Protein AF-A0A2S9GGT1-F1 (afdb_monomer)

Structure (mmCIF, N/CA/C/O backbone):
data_AF-A0A2S9GGT1-F1
#
_entry.id   AF-A0A2S9GGT1-F1
#
loop_
_atom_site.group_PDB
_atom_site.id
_atom_site.type_symbol
_atom_site.label_atom_id
_atom_site.label_alt_id
_atom_site.label_comp_id
_atom_site.label_asym_id
_atom_site.label_entity_id
_atom_site.label_seq_id
_atom_site.pdbx_PDB_ins_code
_atom_site.Cartn_x
_atom_site.Cartn_y
_atom_site.Cartn_z
_atom_site.occupancy
_atom_site.B_iso_or_equiv
_atom_site.auth_seq_id
_atom_site.auth_comp_id
_atom_site.auth_asym_id
_atom_site.auth_atom_id
_atom_site.pdbx_PDB_model_num
ATOM 1 N N . ARG A 1 1 ? 20.937 13.662 -10.236 1.00 51.69 1 ARG A N 1
ATOM 2 C CA . ARG A 1 1 ? 20.889 14.417 -11.523 1.00 51.69 1 ARG A CA 1
ATOM 3 C C . ARG A 1 1 ? 19.711 15.380 -11.441 1.00 51.69 1 ARG A C 1
ATOM 5 O O . ARG A 1 1 ? 18.618 14.922 -11.131 1.00 51.69 1 ARG A O 1
ATOM 12 N N . ASP A 1 2 ? 19.926 16.676 -11.644 1.00 58.84 2 ASP A N 1
ATOM 13 C CA . ASP A 1 2 ? 18.884 17.685 -11.424 1.00 58.84 2 ASP A CA 1
ATOM 14 C C . ASP A 1 2 ? 17.726 17.569 -12.430 1.00 58.84 2 ASP A C 1
ATOM 16 O O . ASP A 1 2 ? 17.936 17.290 -13.610 1.00 58.84 2 ASP A O 1
ATOM 20 N N . CYS A 1 3 ? 16.490 17.765 -11.948 1.00 70.81 3 CYS A N 1
ATOM 21 C CA . CYS A 1 3 ? 15.273 17.876 -12.771 1.00 70.81 3 CYS A CA 1
ATOM 22 C C . CYS A 1 3 ? 15.531 18.865 -13.919 1.00 70.81 3 CYS A C 1
ATOM 24 O O . CYS A 1 3 ? 15.958 19.988 -13.660 1.00 70.81 3 CYS A O 1
ATOM 26 N N . HIS A 1 4 ? 15.173 18.510 -15.155 1.00 83.81 4 HIS A N 1
ATOM 27 C CA . HIS A 1 4 ? 15.168 19.429 -16.309 1.00 83.8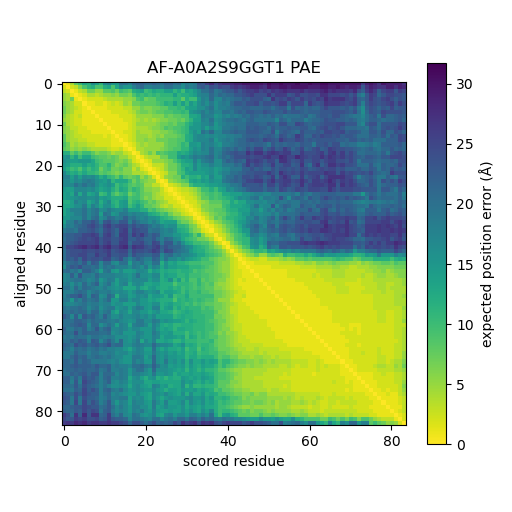1 4 HIS A CA 1
ATOM 28 C C . HIS A 1 4 ? 13.997 20.436 -16.266 1.00 83.81 4 HIS A C 1
ATOM 30 O O . HIS A 1 4 ? 13.761 21.192 -17.202 1.00 83.81 4 HIS A O 1
ATOM 36 N N . CYS A 1 5 ? 13.239 20.410 -15.174 1.00 85.56 5 CYS A N 1
ATOM 37 C CA . CYS A 1 5 ? 11.979 21.100 -14.966 1.00 85.56 5 CYS A CA 1
ATOM 38 C C . CYS A 1 5 ? 12.216 22.554 -14.538 1.00 85.56 5 CYS A C 1
ATOM 40 O O . CYS A 1 5 ? 13.083 22.827 -13.697 1.00 85.56 5 CYS A O 1
ATOM 42 N N . GLY A 1 6 ? 11.397 23.487 -15.033 1.00 89.56 6 GLY A N 1
ATOM 43 C CA . GLY A 1 6 ? 11.508 24.901 -14.678 1.00 89.56 6 GLY A CA 1
ATOM 44 C C . GLY A 1 6 ? 11.292 25.151 -13.179 1.00 89.56 6 GLY A C 1
ATOM 45 O O . GLY A 1 6 ? 10.581 24.416 -12.488 1.00 89.56 6 GLY A O 1
ATOM 46 N N . ALA A 1 7 ? 11.884 26.217 -12.628 1.00 85.69 7 ALA A N 1
ATOM 47 C CA . ALA A 1 7 ? 11.772 26.535 -11.196 1.00 85.69 7 ALA A CA 1
ATOM 48 C C . ALA A 1 7 ? 10.312 26.678 -10.715 1.00 85.69 7 ALA A C 1
ATOM 50 O O . ALA A 1 7 ? 9.964 26.196 -9.634 1.00 85.69 7 ALA A O 1
ATOM 51 N N . ALA A 1 8 ? 9.449 27.276 -11.540 1.00 88.31 8 ALA A N 1
ATOM 52 C CA . ALA A 1 8 ? 8.027 27.431 -11.247 1.00 88.31 8 ALA A CA 1
ATOM 53 C C . ALA A 1 8 ? 7.284 26.083 -11.184 1.00 88.31 8 ALA A C 1
ATOM 55 O O . ALA A 1 8 ? 6.461 25.870 -10.292 1.00 88.31 8 ALA A O 1
ATOM 56 N N . GLU A 1 9 ? 7.602 25.151 -12.083 1.00 86.75 9 GLU A N 1
ATOM 57 C CA . GLU A 1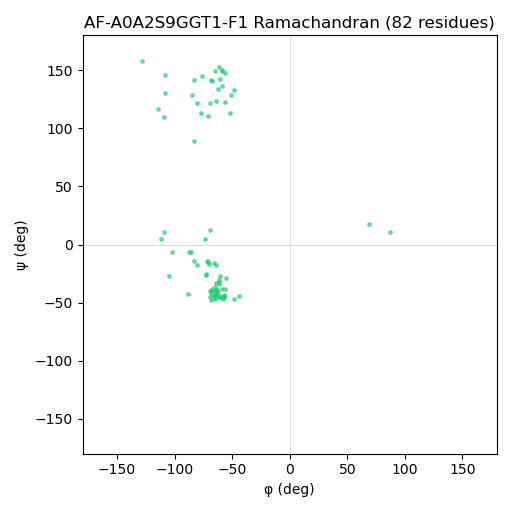 9 ? 6.992 23.816 -12.120 1.00 86.75 9 GLU A CA 1
ATOM 58 C C . GLU A 1 9 ? 7.407 22.981 -10.914 1.00 86.75 9 GLU A C 1
ATOM 60 O O . GLU A 1 9 ? 6.555 22.374 -10.266 1.00 86.75 9 GLU A O 1
ATOM 65 N N . ARG A 1 10 ? 8.691 23.036 -10.537 1.00 84.94 10 ARG A N 1
ATOM 66 C CA . ARG A 1 10 ? 9.195 22.380 -9.321 1.00 84.94 10 ARG A CA 1
ATOM 67 C C . ARG A 1 10 ? 8.454 22.868 -8.076 1.00 84.94 10 ARG A C 1
ATOM 69 O O . ARG A 1 10 ? 8.038 22.058 -7.248 1.00 84.94 10 ARG A O 1
ATOM 76 N N . ARG A 1 11 ? 8.235 24.184 -7.954 1.00 83.06 11 ARG A N 1
ATOM 77 C CA . ARG A 1 11 ? 7.507 24.777 -6.820 1.00 83.06 11 ARG A CA 1
ATOM 78 C C . ARG A 1 11 ? 6.035 24.354 -6.802 1.00 83.06 11 ARG A C 1
ATOM 80 O O . ARG A 1 11 ? 5.543 23.953 -5.750 1.00 83.06 11 ARG A O 1
ATOM 87 N N . ARG A 1 12 ? 5.361 24.386 -7.956 1.00 83.81 12 ARG A N 1
ATOM 88 C CA . ARG A 1 12 ? 3.951 23.981 -8.101 1.00 83.81 12 ARG A CA 1
ATOM 89 C C . ARG A 1 12 ? 3.738 22.491 -7.832 1.00 83.81 12 ARG A C 1
ATOM 91 O O . ARG A 1 12 ? 2.712 22.109 -7.283 1.00 83.81 12 ARG A O 1
ATOM 98 N N . TYR A 1 13 ? 4.683 21.641 -8.221 1.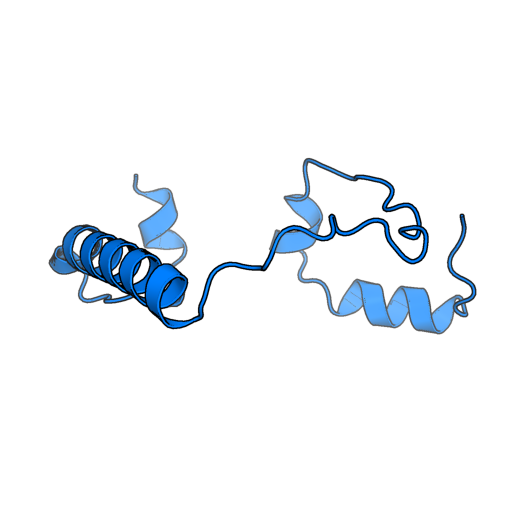00 81.81 13 TYR A N 1
ATOM 99 C CA . TYR A 1 13 ? 4.617 20.212 -7.929 1.00 81.81 13 TYR A CA 1
ATOM 100 C C . TYR A 1 13 ? 4.812 19.947 -6.434 1.00 81.81 13 TYR A C 1
ATOM 102 O O . TYR A 1 13 ? 4.026 19.230 -5.820 1.00 81.81 13 TYR A O 1
ATOM 110 N N . ARG A 1 14 ? 5.800 20.606 -5.816 1.00 78.31 14 ARG A N 1
ATOM 111 C CA . ARG A 1 14 ? 6.084 20.462 -4.384 1.00 78.31 14 ARG A CA 1
ATOM 112 C C . ARG A 1 14 ? 4.912 20.893 -3.501 1.00 78.31 14 ARG A C 1
ATOM 114 O O . ARG A 1 14 ? 4.688 20.263 -2.478 1.00 78.31 14 ARG A O 1
ATOM 121 N N . SER A 1 15 ? 4.138 21.903 -3.903 1.00 80.12 15 SER A N 1
ATOM 122 C CA . SER A 1 15 ? 2.945 22.333 -3.158 1.00 80.12 15 SER A CA 1
ATOM 123 C C . SER A 1 15 ? 1.764 21.358 -3.241 1.00 80.12 15 SER A C 1
ATOM 125 O O . SER A 1 15 ? 0.828 21.495 -2.462 1.00 80.12 15 SER A O 1
ATOM 127 N N . LYS A 1 16 ? 1.775 20.391 -4.174 1.00 79.56 16 LYS A N 1
ATOM 128 C CA . LYS A 1 16 ? 0.763 19.318 -4.240 1.00 79.56 16 LYS A CA 1
ATOM 129 C C . LYS A 1 16 ? 1.045 18.181 -3.255 1.00 79.56 16 LYS A C 1
ATOM 131 O O . LYS A 1 16 ? 0.154 17.383 -2.982 1.00 79.56 16 LYS A O 1
ATOM 136 N N . LEU A 1 17 ? 2.271 18.089 -2.742 1.00 75.81 17 LEU A N 1
ATOM 137 C CA . LEU A 1 17 ? 2.626 17.128 -1.706 1.00 75.81 17 LEU A CA 1
ATOM 138 C C . LEU A 1 17 ? 2.163 17.692 -0.361 1.00 75.81 17 LEU A C 1
ATOM 140 O O . LEU A 1 17 ? 2.547 18.797 0.018 1.00 75.81 17 LEU A O 1
ATOM 144 N N . SER A 1 18 ? 1.311 16.958 0.352 1.00 68.00 18 SER A N 1
ATOM 145 C CA . SER A 1 18 ? 0.801 17.433 1.636 1.00 68.00 18 SER A CA 1
ATOM 146 C C . SER A 1 18 ? 1.920 17.469 2.683 1.00 68.00 18 SER A C 1
ATOM 148 O O . SER A 1 18 ? 2.764 16.575 2.743 1.00 68.00 18 SER A O 1
ATOM 150 N N . GLY A 1 19 ? 1.919 18.501 3.532 1.00 64.31 19 GLY A N 1
ATOM 151 C CA . GLY A 1 19 ? 2.902 18.668 4.613 1.00 64.31 19 GLY A CA 1
ATOM 152 C C . GLY A 1 19 ? 3.102 17.407 5.471 1.00 64.31 19 GLY A C 1
ATOM 153 O O . GLY A 1 19 ? 4.240 16.976 5.614 1.00 64.31 19 GLY A O 1
ATOM 154 N N . PRO A 1 20 ? 2.032 16.722 5.930 1.00 68.06 20 PRO A N 1
ATOM 155 C CA . PRO A 1 20 ? 2.145 15.482 6.707 1.00 68.06 20 PRO A CA 1
ATOM 156 C C . PRO A 1 20 ? 2.776 14.296 5.965 1.00 68.06 20 PRO A C 1
ATOM 158 O O . PRO A 1 20 ? 3.138 13.305 6.603 1.00 68.06 20 PRO A O 1
ATOM 161 N N . LEU A 1 21 ? 2.841 14.342 4.631 1.00 57.28 21 LEU A N 1
ATOM 162 C CA . LEU A 1 21 ? 3.552 13.355 3.820 1.00 57.28 21 LEU A CA 1
ATOM 163 C C . LEU A 1 21 ? 5.014 13.759 3.639 1.00 57.28 21 LEU A C 1
ATOM 165 O O . LEU A 1 21 ? 5.875 12.905 3.780 1.00 57.28 21 LEU A O 1
ATOM 169 N N . VAL A 1 22 ? 5.297 15.041 3.383 1.00 64.06 22 VAL A N 1
ATOM 170 C CA . VAL A 1 22 ? 6.664 15.550 3.170 1.00 64.06 22 VAL A CA 1
ATOM 171 C C . VAL A 1 22 ? 7.509 15.498 4.446 1.00 64.06 22 VAL A C 1
ATOM 173 O O . VAL A 1 22 ? 8.675 15.121 4.369 1.00 64.06 22 VAL A O 1
ATOM 176 N N . ASP A 1 23 ? 6.927 15.821 5.604 1.00 63.66 23 ASP A N 1
ATOM 177 C CA . ASP A 1 23 ? 7.620 15.813 6.905 1.00 63.66 23 ASP A CA 1
ATOM 178 C C . ASP A 1 23 ? 7.958 14.405 7.411 1.00 63.66 23 ASP A C 1
ATOM 180 O O . ASP A 1 23 ? 8.774 14.249 8.312 1.00 63.66 23 ASP A O 1
ATOM 184 N N . ARG A 1 24 ? 7.327 13.368 6.848 1.00 65.94 24 ARG A N 1
ATOM 185 C CA . ARG A 1 24 ? 7.477 11.973 7.294 1.00 65.94 24 ARG A CA 1
ATOM 186 C C . ARG A 1 24 ? 8.246 11.092 6.312 1.00 65.94 24 ARG A C 1
ATOM 188 O O . ARG A 1 24 ? 8.255 9.873 6.464 1.00 65.94 24 ARG A O 1
ATOM 195 N N . VAL A 1 25 ? 8.880 11.685 5.299 1.00 65.31 25 VAL A N 1
ATOM 196 C CA . VAL A 1 25 ? 9.769 10.949 4.392 1.00 65.31 25 VAL A CA 1
ATOM 197 C C . VAL A 1 25 ? 11.151 10.847 5.030 1.00 65.31 25 VAL A C 1
ATOM 199 O O . VAL A 1 25 ? 12.007 11.701 4.811 1.00 65.31 25 VAL A O 1
ATOM 202 N N . ASP A 1 26 ? 11.346 9.790 5.812 1.00 63.06 26 ASP A N 1
ATOM 203 C CA . ASP A 1 26 ? 12.615 9.496 6.489 1.00 63.06 26 ASP A CA 1
ATOM 204 C C . ASP A 1 26 ? 13.696 8.993 5.506 1.00 63.06 26 ASP A C 1
ATOM 206 O O . ASP A 1 26 ? 14.891 9.192 5.700 1.00 63.06 26 ASP A O 1
ATOM 210 N N . LEU A 1 27 ? 13.277 8.406 4.376 1.00 61.88 27 LEU A N 1
ATOM 211 C CA . LEU A 1 27 ? 14.172 7.847 3.363 1.00 61.88 27 LEU A CA 1
ATOM 212 C C . LEU A 1 27 ? 14.082 8.621 2.041 1.00 61.88 27 LEU A C 1
ATOM 214 O O . LEU A 1 27 ? 13.053 8.612 1.362 1.00 61.88 27 LEU A O 1
ATOM 218 N N . ARG A 1 28 ? 15.187 9.251 1.634 1.00 72.88 28 ARG A N 1
ATOM 219 C CA . ARG A 1 28 ? 15.356 9.826 0.292 1.00 72.88 28 ARG A CA 1
ATOM 220 C C . ARG A 1 28 ? 16.359 8.983 -0.478 1.00 72.88 28 ARG A C 1
ATOM 222 O O . ARG A 1 28 ? 17.543 9.011 -0.168 1.00 72.88 28 ARG A O 1
ATOM 229 N N . VAL A 1 29 ? 15.881 8.248 -1.476 1.00 74.94 29 VAL A N 1
ATOM 230 C CA . VAL A 1 29 ? 16.735 7.428 -2.342 1.00 74.94 29 VAL A CA 1
ATOM 231 C C . VAL A 1 29 ? 16.810 8.076 -3.713 1.00 74.94 29 VAL A C 1
ATOM 233 O O . VAL A 1 29 ? 15.784 8.427 -4.302 1.00 74.94 29 VAL A O 1
ATOM 236 N N . GLU A 1 30 ? 18.026 8.239 -4.224 1.00 76.00 30 GLU A N 1
ATOM 237 C CA . GLU A 1 30 ? 18.224 8.616 -5.615 1.00 76.00 30 GLU A CA 1
ATOM 238 C C . GLU A 1 30 ? 17.863 7.431 -6.511 1.00 76.00 30 GLU A C 1
ATOM 240 O O . GLU A 1 30 ? 18.538 6.406 -6.540 1.00 76.00 30 GLU A O 1
ATOM 245 N N . MET A 1 31 ? 16.764 7.571 -7.246 1.00 67.81 31 MET A N 1
ATOM 246 C CA . MET A 1 31 ? 16.388 6.613 -8.277 1.00 67.81 31 MET A CA 1
ATOM 247 C C . MET A 1 31 ? 17.258 6.865 -9.508 1.00 67.81 31 MET A C 1
ATOM 249 O O . MET A 1 31 ? 17.144 7.903 -10.166 1.00 67.81 31 MET A O 1
ATOM 253 N N . HIS A 1 32 ? 18.132 5.918 -9.832 1.00 73.06 32 HIS A N 1
ATOM 254 C CA . HIS A 1 32 ? 18.811 5.909 -11.121 1.00 73.06 32 HIS A CA 1
ATOM 255 C C . HIS A 1 32 ? 17.847 5.413 -12.198 1.00 73.06 32 HIS A C 1
ATOM 257 O O . HIS A 1 32 ? 17.008 4.549 -11.942 1.00 73.06 32 HIS A O 1
ATOM 263 N N . ALA A 1 33 ? 17.962 5.961 -13.409 1.00 71.00 33 ALA A N 1
ATOM 264 C CA . ALA A 1 33 ? 17.247 5.404 -14.548 1.00 71.00 33 ALA A CA 1
ATOM 265 C C . ALA A 1 33 ? 17.644 3.930 -14.680 1.00 71.00 33 ALA A C 1
ATOM 267 O O . ALA A 1 33 ? 18.834 3.617 -14.785 1.00 71.00 33 ALA A O 1
ATOM 268 N N . SER A 1 34 ? 16.659 3.035 -14.646 1.00 64.56 34 SER A N 1
ATOM 269 C CA . SER A 1 34 ? 16.911 1.636 -14.944 1.00 64.56 34 SER A CA 1
ATOM 270 C C . SER A 1 34 ? 17.405 1.538 -16.387 1.00 64.56 34 SER A C 1
ATOM 272 O O . SER A 1 34 ? 16.868 2.172 -17.300 1.00 64.56 34 SER A O 1
ATOM 274 N N . ARG A 1 35 ? 18.479 0.773 -16.606 1.00 67.31 35 ARG A N 1
ATOM 275 C CA . ARG A 1 35 ? 18.889 0.402 -17.965 1.00 67.31 35 ARG A CA 1
ATOM 276 C C . ARG A 1 35 ? 17.728 -0.378 -18.596 1.00 67.31 35 ARG A C 1
ATOM 278 O O . ARG A 1 35 ? 17.078 -1.158 -17.898 1.00 67.31 35 ARG A O 1
ATOM 285 N N . GLN A 1 36 ? 17.458 -0.184 -19.889 1.00 58.44 36 GLN A N 1
ATOM 286 C CA . GLN A 1 36 ? 16.570 -1.107 -20.611 1.00 58.44 36 GLN A CA 1
ATOM 287 C C . GLN A 1 36 ? 17.069 -2.544 -20.367 1.00 58.44 36 GLN A C 1
ATOM 289 O O . GLN A 1 36 ? 18.269 -2.786 -20.487 1.00 58.44 36 GLN A O 1
ATOM 294 N N . GLY A 1 37 ? 16.180 -3.449 -19.942 1.00 60.34 37 GLY A N 1
ATOM 295 C CA . GLY A 1 37 ? 16.537 -4.818 -19.533 1.00 60.34 37 GLY A CA 1
ATOM 296 C C . GLY A 1 37 ? 16.939 -4.998 -18.058 1.00 60.34 37 GLY A C 1
ATOM 297 O O . GLY A 1 37 ? 17.443 -6.045 -17.687 1.00 60.34 37 GLY A O 1
ATOM 298 N N . SER A 1 38 ? 16.746 -3.991 -17.196 1.00 59.19 38 SER A N 1
ATOM 299 C CA . SER A 1 38 ? 16.976 -4.104 -15.739 1.00 59.19 38 SER A CA 1
ATOM 300 C C . SER A 1 38 ? 15.941 -4.968 -15.007 1.00 59.19 38 SER A C 1
ATOM 302 O O . SER A 1 38 ? 16.141 -5.287 -13.835 1.00 59.19 38 SER A O 1
ATOM 304 N N . PHE A 1 39 ? 14.815 -5.263 -15.649 1.00 64.56 39 PHE A N 1
ATOM 305 C CA . PHE A 1 39 ? 13.876 -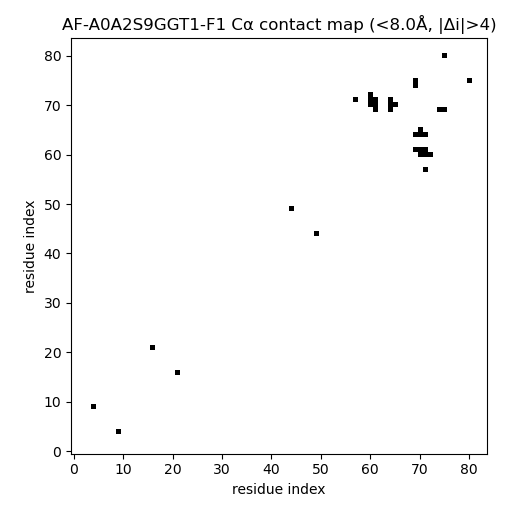6.267 -15.171 1.00 64.56 39 PHE A CA 1
ATOM 306 C C . PHE A 1 39 ? 14.384 -7.609 -15.690 1.00 64.56 39 PHE A C 1
ATOM 308 O O . PHE A 1 39 ? 14.716 -7.700 -16.870 1.00 64.56 39 PHE A O 1
ATOM 315 N N . THR A 1 40 ? 14.531 -8.595 -14.807 1.00 62.72 40 THR A N 1
ATOM 316 C CA . THR A 1 40 ? 14.943 -9.941 -15.205 1.00 62.72 40 THR A CA 1
ATOM 317 C C . THR A 1 40 ? 13.949 -10.514 -16.218 1.00 62.72 40 THR A C 1
ATOM 319 O O . THR A 1 40 ? 12.762 -10.195 -16.166 1.00 62.72 40 THR A O 1
ATOM 322 N N . ASP A 1 41 ? 14.428 -11.377 -17.117 1.00 59.00 41 ASP A N 1
ATOM 323 C CA . ASP A 1 41 ? 13.598 -12.167 -18.047 1.00 59.00 41 ASP A CA 1
ATOM 324 C C . ASP A 1 41 ? 12.772 -13.255 -17.329 1.00 59.00 41 ASP A C 1
ATOM 326 O O . ASP A 1 41 ? 12.222 -14.151 -17.970 1.00 59.00 41 ASP A O 1
ATOM 330 N N . ASP A 1 42 ? 12.679 -13.208 -15.996 1.00 67.75 42 ASP A N 1
ATOM 331 C CA . ASP A 1 42 ? 11.814 -14.117 -15.261 1.00 67.75 42 ASP A CA 1
ATOM 332 C C . ASP A 1 42 ? 10.370 -13.818 -15.662 1.00 67.75 42 ASP A C 1
ATOM 334 O O . ASP A 1 42 ? 9.894 -12.684 -15.535 1.00 67.75 42 ASP A O 1
ATOM 338 N N . GLU A 1 43 ? 9.668 -14.840 -16.156 1.00 77.69 43 GLU A N 1
ATOM 339 C CA . GLU A 1 43 ? 8.238 -14.743 -16.418 1.00 77.69 43 GLU A CA 1
ATOM 340 C C . GLU A 1 43 ? 7.546 -14.219 -15.159 1.00 77.69 43 GLU A C 1
ATOM 342 O O . GLU A 1 43 ? 7.534 -14.858 -14.103 1.00 77.69 43 GLU A O 1
ATOM 347 N N . GLY A 1 44 ? 6.999 -13.006 -15.269 1.00 81.06 44 GLY A N 1
ATOM 348 C CA . GLY A 1 44 ? 6.283 -12.376 -14.176 1.00 81.06 44 GLY A CA 1
ATOM 349 C C . GLY A 1 44 ? 5.148 -13.272 -13.693 1.00 81.06 44 GLY A C 1
ATOM 350 O O . GLY A 1 44 ? 4.521 -14.003 -14.462 1.00 81.06 44 GLY A O 1
ATOM 351 N N . GLU A 1 45 ? 4.855 -13.204 -12.399 1.00 89.94 45 GLU A N 1
ATOM 352 C CA . GLU A 1 45 ? 3.786 -14.011 -11.829 1.00 89.94 45 GLU A CA 1
ATOM 353 C C . GLU A 1 45 ? 2.450 -13.709 -12.508 1.00 89.94 45 GLU A C 1
ATOM 355 O O . GLU A 1 45 ? 2.072 -12.551 -12.713 1.00 89.94 45 GLU A O 1
ATOM 360 N N . SER A 1 46 ? 1.694 -14.764 -12.817 1.00 93.62 46 SER A N 1
ATOM 361 C CA . SER A 1 46 ? 0.373 -14.585 -13.406 1.00 93.62 46 SER A CA 1
ATOM 362 C C . SER A 1 46 ? -0.525 -13.748 -12.491 1.00 93.62 46 SER A C 1
ATOM 364 O O . SER A 1 46 ? -0.469 -13.823 -11.257 1.00 93.62 46 SER A O 1
ATOM 366 N N . THR A 1 47 ? -1.449 -12.998 -13.094 1.00 95.56 47 THR A N 1
ATOM 367 C CA . THR A 1 47 ? -2.456 -12.242 -12.337 1.00 95.56 47 THR A CA 1
ATOM 368 C C . THR A 1 47 ? -3.260 -13.138 -11.390 1.00 95.56 47 THR A C 1
ATOM 370 O O . THR A 1 47 ? -3.706 -12.664 -10.349 1.00 95.56 47 THR A O 1
ATOM 373 N N . ALA A 1 48 ? -3.431 -14.425 -11.712 1.00 96.88 48 ALA A N 1
ATOM 374 C CA . ALA A 1 48 ? -4.091 -15.386 -10.834 1.00 96.88 48 ALA A CA 1
ATOM 375 C C . ALA A 1 48 ? -3.297 -15.620 -9.538 1.00 96.88 48 ALA A C 1
ATOM 377 O O . ALA A 1 48 ? -3.865 -15.514 -8.456 1.00 96.88 48 ALA A O 1
ATOM 378 N N . VAL A 1 49 ? -1.982 -15.838 -9.630 1.00 96.62 49 VAL A N 1
ATOM 379 C CA . VAL A 1 49 ? -1.110 -16.024 -8.455 1.00 96.62 49 VAL A CA 1
ATOM 380 C C . VAL A 1 49 ? -1.093 -14.768 -7.582 1.00 96.62 49 VAL A C 1
ATOM 382 O O . VAL A 1 49 ? -1.259 -14.835 -6.363 1.00 96.62 49 VAL A O 1
ATOM 385 N N . VAL A 1 50 ? -0.965 -13.592 -8.201 1.00 97.06 50 VAL A N 1
ATOM 386 C CA . VAL A 1 50 ? -0.990 -12.315 -7.474 1.00 97.06 50 VAL A CA 1
ATOM 387 C C . VAL A 1 50 ? -2.346 -12.090 -6.794 1.00 97.06 50 VAL A C 1
ATOM 389 O O . VAL A 1 50 ? -2.389 -11.633 -5.650 1.00 97.06 50 VAL A O 1
ATOM 392 N N . ARG A 1 51 ? -3.451 -12.436 -7.468 1.00 97.88 51 ARG A N 1
ATOM 393 C CA . ARG A 1 51 ? -4.818 -12.303 -6.946 1.00 97.88 51 ARG A CA 1
ATOM 394 C C . ARG A 1 51 ? -5.002 -13.062 -5.634 1.00 97.88 51 ARG A C 1
ATOM 396 O O . ARG A 1 51 ? -5.578 -12.488 -4.713 1.00 97.88 51 ARG A O 1
ATOM 403 N N . GLU A 1 52 ? -4.496 -14.287 -5.522 1.00 98.25 52 GLU A N 1
ATOM 404 C CA . GLU A 1 52 ? -4.611 -15.077 -4.287 1.00 98.25 52 GLU A CA 1
ATOM 405 C C . GLU A 1 52 ? -3.962 -14.367 -3.091 1.00 98.25 52 GLU A C 1
ATOM 407 O O . GLU A 1 52 ? -4.574 -14.206 -2.032 1.00 98.25 52 GLU A O 1
ATOM 412 N N . ARG A 1 53 ? -2.754 -13.820 -3.276 1.00 98.00 53 ARG A N 1
ATOM 413 C CA . ARG A 1 53 ? -2.076 -13.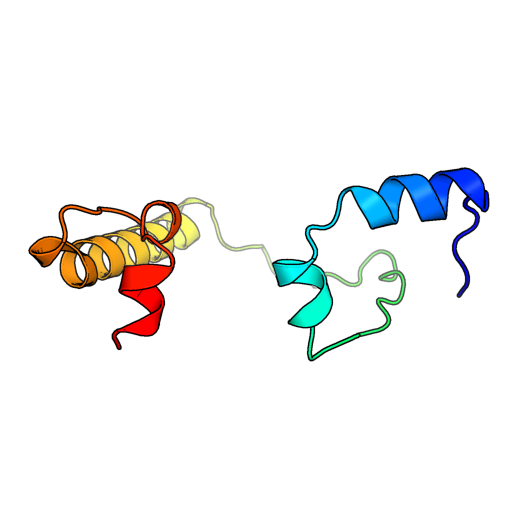047 -2.221 1.00 98.00 53 ARG A CA 1
ATOM 414 C C . ARG A 1 53 ? -2.826 -11.770 -1.860 1.00 98.00 53 ARG A C 1
ATOM 416 O O . ARG A 1 53 ? -2.909 -11.415 -0.684 1.00 98.00 53 ARG A O 1
ATOM 423 N N . VAL A 1 54 ? -3.390 -11.084 -2.854 1.00 97.62 54 VAL A N 1
ATOM 424 C CA . VAL A 1 54 ? -4.217 -9.892 -2.623 1.00 97.62 54 VAL A CA 1
ATOM 425 C C . VAL A 1 54 ? -5.454 -10.243 -1.794 1.00 97.62 54 VAL A C 1
ATOM 427 O O . VAL A 1 54 ? -5.787 -9.497 -0.872 1.00 97.62 54 VAL A O 1
ATOM 430 N N . TRP A 1 55 ? -6.116 -11.370 -2.064 1.00 97.94 55 TRP A N 1
ATOM 431 C CA . TRP A 1 55 ? -7.265 -11.818 -1.274 1.00 97.94 55 TRP A CA 1
ATOM 432 C C . TRP A 1 55 ? -6.895 -12.170 0.161 1.00 97.94 55 TRP A C 1
ATOM 434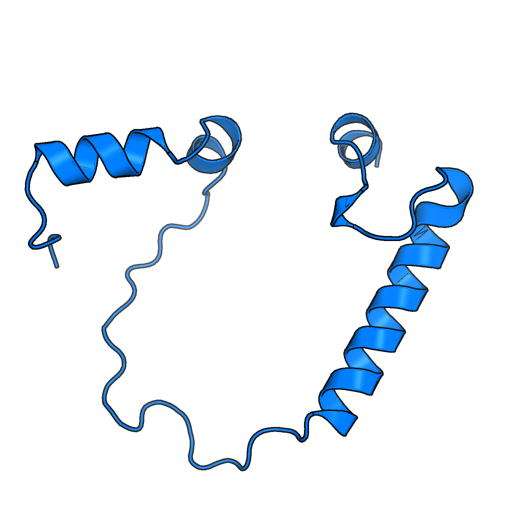 O O . TRP A 1 55 ? -7.575 -11.712 1.080 1.00 97.94 55 TRP A O 1
ATOM 444 N N . ALA A 1 56 ? -5.789 -12.886 0.371 1.00 98.19 56 ALA A N 1
ATOM 445 C CA . ALA A 1 56 ? -5.287 -13.171 1.713 1.00 98.19 56 ALA A CA 1
ATOM 446 C C . ALA A 1 56 ? -5.019 -11.875 2.504 1.00 98.19 56 ALA A C 1
ATOM 448 O O . ALA A 1 56 ? -5.461 -11.727 3.646 1.00 98.19 56 ALA A O 1
ATOM 449 N N . ALA A 1 57 ? -4.372 -10.887 1.875 1.00 97.50 57 ALA A N 1
ATOM 450 C CA . ALA A 1 57 ? -4.125 -9.583 2.487 1.00 97.50 57 ALA A CA 1
ATOM 451 C C . ALA A 1 57 ? -5.425 -8.819 2.801 1.00 97.50 57 ALA A C 1
ATOM 453 O O . ALA A 1 57 ? -5.532 -8.192 3.858 1.00 97.50 57 ALA A O 1
ATOM 454 N N . ARG A 1 58 ? -6.430 -8.887 1.917 1.00 96.94 58 ARG A N 1
ATOM 455 C CA . ARG A 1 58 ? -7.753 -8.283 2.148 1.00 96.94 58 ARG A CA 1
ATOM 456 C C . ARG A 1 58 ? -8.489 -8.942 3.312 1.00 96.94 58 ARG A C 1
ATOM 458 O O . ARG A 1 58 ? -9.014 -8.219 4.152 1.00 96.94 58 ARG A O 1
ATOM 465 N N . GLY A 1 59 ? -8.470 -10.271 3.408 1.00 97.88 59 GLY A N 1
ATOM 466 C CA . GLY A 1 59 ? -9.054 -10.997 4.540 1.00 97.88 59 GLY A CA 1
ATOM 467 C C . GLY A 1 59 ? -8.395 -10.615 5.868 1.00 97.88 59 GLY A C 1
ATOM 468 O O . GLY A 1 59 ? -9.077 -10.285 6.836 1.00 97.88 59 GLY A O 1
ATOM 469 N N . ALA A 1 60 ? -7.061 -10.539 5.893 1.00 97.44 60 ALA A N 1
ATOM 470 C CA . ALA A 1 60 ? -6.321 -10.096 7.074 1.00 97.44 60 ALA A CA 1
ATOM 471 C C . ALA A 1 60 ? -6.614 -8.633 7.461 1.00 97.44 60 ALA A C 1
ATOM 473 O O . ALA A 1 60 ? -6.583 -8.285 8.643 1.00 97.44 60 ALA A O 1
ATOM 474 N N . ALA A 1 61 ? -6.870 -7.754 6.486 1.00 96.81 61 ALA A N 1
ATOM 475 C CA . ALA A 1 61 ? -7.296 -6.383 6.757 1.00 96.81 61 ALA A CA 1
ATOM 476 C C . ALA A 1 61 ? -8.707 -6.349 7.363 1.00 96.81 61 ALA A C 1
ATOM 478 O O . ALA A 1 61 ? -8.894 -5.720 8.401 1.00 96.81 61 ALA A O 1
ATOM 479 N N . GLN A 1 62 ? -9.664 -7.071 6.776 1.00 96.88 62 GLN A N 1
ATOM 480 C CA . GLN A 1 62 ? -11.034 -7.140 7.288 1.00 96.88 62 GLN A CA 1
ATOM 481 C C . GLN A 1 62 ? -11.081 -7.663 8.725 1.00 96.88 62 GLN A C 1
ATOM 483 O O . GLN A 1 62 ? -11.714 -7.039 9.571 1.00 96.88 62 GLN A O 1
ATOM 488 N N . GLU A 1 63 ? -10.366 -8.748 9.039 1.00 96.94 63 GLU A N 1
ATOM 489 C CA . GLU A 1 63 ? -10.362 -9.300 10.400 1.00 96.94 63 GLU A CA 1
ATOM 490 C C . GLU A 1 63 ? -9.761 -8.316 11.413 1.00 96.94 63 GLU A C 1
ATOM 492 O O . GLU A 1 63 ? -10.327 -8.080 12.480 1.00 96.94 63 GLU A O 1
ATOM 497 N N . ARG A 1 64 ? -8.644 -7.669 11.056 1.00 95.25 64 ARG A N 1
ATOM 498 C CA . ARG A 1 64 ? -7.972 -6.670 11.9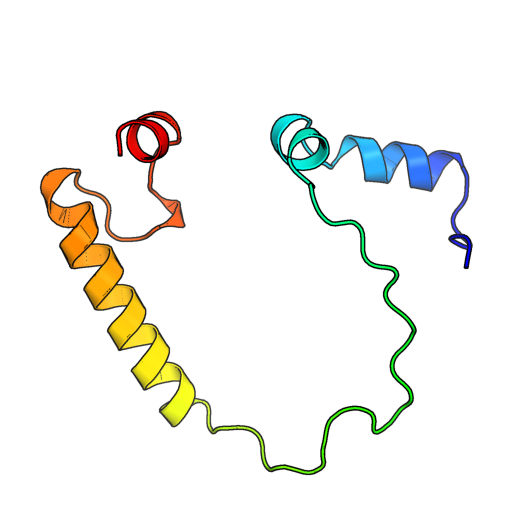04 1.00 95.25 64 ARG A CA 1
ATOM 499 C C . ARG A 1 64 ? -8.880 -5.495 12.251 1.00 95.25 64 ARG A C 1
ATOM 501 O O . ARG A 1 64 ? -8.788 -4.956 13.355 1.00 95.25 64 ARG A O 1
ATOM 508 N N . TRP A 1 65 ? -9.696 -5.075 11.291 1.00 95.12 65 TRP A N 1
ATOM 509 C CA . TRP A 1 65 ? -10.478 -3.851 11.371 1.00 95.12 65 TRP A CA 1
ATOM 510 C C . TRP A 1 65 ? -11.957 -4.066 11.698 1.00 95.12 65 TRP A C 1
ATOM 512 O O . TRP A 1 65 ? -12.651 -3.095 12.003 1.00 95.12 65 TRP A O 1
ATOM 522 N N . ARG A 1 66 ? -12.417 -5.324 11.751 1.00 95.44 66 ARG A N 1
ATOM 523 C CA . ARG A 1 66 ? -13.792 -5.715 12.094 1.00 95.44 66 ARG A CA 1
ATOM 524 C C . ARG A 1 66 ? -14.374 -4.966 13.304 1.00 95.44 66 ARG A C 1
ATOM 526 O O . ARG A 1 66 ? -15.503 -4.494 13.189 1.00 95.44 66 ARG A O 1
ATOM 533 N N . PRO A 1 67 ? -13.651 -4.772 14.430 1.00 95.12 67 PRO A N 1
ATOM 534 C CA . PRO A 1 67 ? -14.195 -4.060 15.594 1.00 95.12 67 PRO A CA 1
ATOM 535 C C . PRO A 1 67 ? -14.489 -2.572 15.358 1.00 95.12 67 PRO A C 1
ATOM 537 O O . PRO A 1 67 ? -15.172 -1.947 16.163 1.00 95.12 67 PRO A O 1
ATOM 540 N N . TYR A 1 68 ? -13.946 -1.995 14.287 1.00 93.56 68 TYR A N 1
ATOM 541 C CA . TYR A 1 68 ? -14.017 -0.569 13.982 1.00 93.56 68 TYR A CA 1
ATOM 542 C C . TYR A 1 68 ? -14.876 -0.262 12.751 1.00 93.56 68 TYR A C 1
ATOM 544 O O . TYR A 1 68 ? -14.944 0.892 12.334 1.00 93.56 68 TYR A O 1
ATOM 552 N N . GLY A 1 69 ? -15.525 -1.277 12.168 1.00 94.12 69 GLY A N 1
ATOM 553 C CA . GLY A 1 69 ? -16.428 -1.108 11.028 1.00 94.12 69 GLY A CA 1
ATOM 554 C C . GLY A 1 69 ? -15.742 -0.703 9.721 1.00 94.12 69 GLY A C 1
ATOM 555 O O . GLY A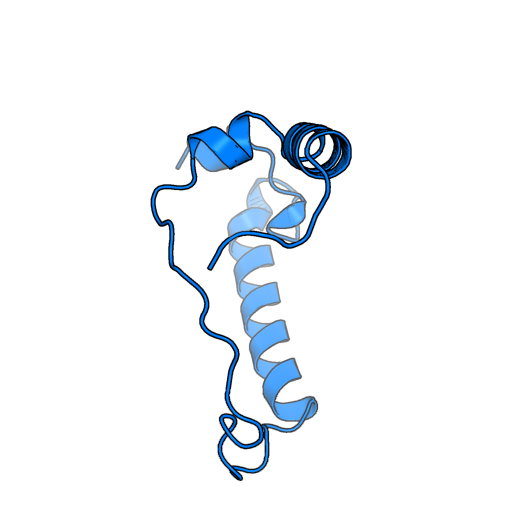 1 69 ? -16.422 -0.219 8.821 1.00 94.12 69 GLY A O 1
ATOM 556 N N . THR A 1 70 ? -14.423 -0.885 9.600 1.00 93.19 70 THR A N 1
ATOM 557 C CA . THR A 1 70 ? -13.678 -0.637 8.356 1.00 93.19 70 THR A CA 1
ATOM 558 C C . THR A 1 70 ? -13.234 -1.951 7.719 1.00 93.19 70 THR A C 1
ATOM 560 O O . THR A 1 70 ? -12.937 -2.927 8.408 1.00 93.19 70 THR A O 1
ATOM 563 N N . ALA A 1 71 ? -13.212 -1.996 6.387 1.00 92.00 71 ALA A N 1
ATOM 564 C CA . ALA A 1 71 ? -12.919 -3.208 5.623 1.00 92.00 71 ALA A CA 1
ATOM 565 C C . ALA A 1 71 ? -11.514 -3.190 5.010 1.00 92.00 71 ALA A C 1
ATOM 567 O O . ALA A 1 71 ? -10.920 -4.246 4.778 1.00 92.00 71 ALA A O 1
ATOM 568 N N . THR A 1 72 ? -10.971 -2.002 4.738 1.00 94.25 72 THR A N 1
ATOM 569 C CA . THR A 1 72 ? -9.658 -1.840 4.108 1.00 94.25 72 THR A CA 1
ATOM 570 C C . THR A 1 72 ? -8.757 -0.892 4.889 1.00 94.25 72 THR A C 1
ATOM 572 O O . THR A 1 72 ? -9.218 -0.024 5.623 1.00 94.25 72 THR A O 1
ATOM 575 N N . ASN A 1 73 ? -7.442 -1.016 4.686 1.00 91.81 73 ASN A N 1
ATOM 576 C CA . ASN A 1 73 ? -6.460 -0.107 5.289 1.00 91.81 73 ASN A CA 1
ATOM 577 C C . ASN A 1 73 ? -6.661 1.360 4.859 1.00 91.81 73 ASN A C 1
ATOM 579 O O . ASN A 1 73 ? -6.285 2.259 5.603 1.00 91.81 73 ASN A O 1
ATOM 583 N N . ALA A 1 74 ? -7.237 1.602 3.676 1.00 91.00 74 ALA A N 1
ATOM 584 C CA . ALA A 1 74 ? -7.456 2.949 3.148 1.00 91.00 74 ALA A CA 1
ATOM 585 C C . ALA A 1 74 ? -8.588 3.700 3.870 1.00 91.00 74 ALA A C 1
ATOM 587 O O . ALA A 1 74 ? -8.579 4.926 3.913 1.00 91.00 74 ALA A O 1
ATOM 588 N N . GLU A 1 75 ? -9.544 2.974 4.450 1.00 92.19 75 GLU A N 1
ATOM 589 C CA . GLU A 1 75 ? -10.676 3.540 5.196 1.00 92.19 75 GLU A CA 1
ATOM 590 C C . GLU A 1 75 ? -10.319 3.884 6.649 1.00 92.19 75 GLU A C 1
ATOM 592 O O . GLU A 1 75 ? -11.073 4.575 7.334 1.00 92.19 75 GLU A O 1
ATOM 597 N N . VAL A 1 76 ? -9.185 3.389 7.153 1.00 92.19 76 VAL A N 1
ATOM 598 C CA . VAL A 1 76 ? -8.810 3.537 8.561 1.00 92.19 76 VAL A CA 1
ATOM 599 C C . VAL A 1 76 ? -8.468 4.994 8.853 1.00 92.19 76 VAL A C 1
ATOM 601 O O . VAL A 1 76 ? -7.547 5.574 8.275 1.00 92.19 76 VAL A O 1
ATOM 604 N N . SER A 1 77 ? -9.186 5.587 9.806 1.00 90.69 77 SER A N 1
ATOM 605 C CA . SER A 1 77 ? -8.932 6.962 10.218 1.00 90.69 77 SER A CA 1
ATOM 606 C C . SER A 1 77 ? -7.554 7.111 10.874 1.00 90.69 77 SER A C 1
ATOM 608 O O . SER A 1 77 ? -7.048 6.224 11.567 1.00 90.69 77 SER A O 1
ATOM 610 N N . GLY A 1 78 ? -6.945 8.288 10.715 1.00 89.56 78 GLY A N 1
ATOM 611 C CA . GLY A 1 78 ? -5.638 8.563 11.314 1.00 89.56 78 GLY A CA 1
ATOM 612 C C . GLY A 1 78 ? -5.633 8.482 12.847 1.00 89.56 78 GLY A C 1
ATOM 613 O O . GLY A 1 78 ? -4.614 8.129 13.432 1.00 89.56 78 GLY A O 1
ATOM 614 N N . SER A 1 79 ? -6.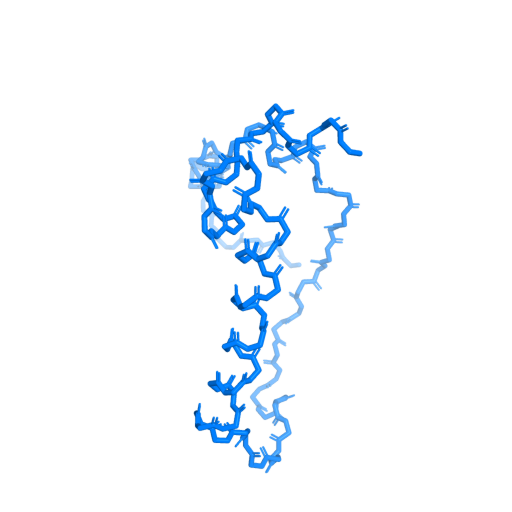753 8.794 13.508 1.00 90.81 79 SER A N 1
ATOM 615 C CA . SER A 1 79 ? -6.885 8.658 14.965 1.00 90.81 79 SER A CA 1
ATOM 616 C C . SER A 1 79 ? -6.867 7.197 15.410 1.00 90.81 79 SER A C 1
ATOM 618 O O . SER A 1 79 ? -6.250 6.881 16.424 1.00 90.81 79 SER A O 1
ATOM 620 N N . LEU A 1 80 ? -7.493 6.306 14.639 1.00 88.69 80 LEU A N 1
ATOM 621 C CA . LEU A 1 80 ? -7.502 4.874 14.910 1.00 88.69 80 LEU A CA 1
ATOM 622 C C . LEU A 1 80 ? -6.118 4.243 14.694 1.00 88.69 80 LEU A C 1
ATOM 624 O O . LEU A 1 80 ? -5.684 3.448 15.523 1.00 88.69 80 LEU A O 1
ATOM 628 N N . LEU A 1 81 ? -5.389 4.652 13.650 1.00 87.75 81 LEU A N 1
ATOM 629 C CA . LEU A 1 81 ? -4.024 4.171 13.385 1.00 87.75 81 LEU A CA 1
ATOM 630 C C . LEU A 1 81 ? -3.026 4.498 14.506 1.00 87.75 81 LEU A C 1
ATOM 632 O O . LEU A 1 81 ? -2.101 3.729 14.723 1.00 87.75 81 LEU A O 1
ATOM 636 N N . ARG A 1 82 ? -3.201 5.624 15.210 1.00 86.50 82 ARG A N 1
ATOM 637 C CA . ARG A 1 82 ? -2.300 6.069 16.293 1.00 86.50 82 ARG A CA 1
ATOM 638 C C . ARG A 1 82 ? -2.615 5.474 17.667 1.00 86.50 82 ARG A C 1
ATOM 640 O O . ARG A 1 82 ? -1.894 5.746 18.618 1.00 86.50 82 ARG A O 1
ATOM 647 N N . ARG A 1 83 ? -3.722 4.738 17.799 1.00 77.75 83 ARG A N 1
ATOM 648 C CA . ARG A 1 83 ? -4.161 4.132 19.068 1.00 77.75 83 ARG A CA 1
ATOM 649 C C . ARG A 1 83 ? -3.563 2.745 19.327 1.00 77.75 83 ARG A C 1
ATOM 651 O O . ARG A 1 83 ? -3.822 2.200 20.397 1.00 77.75 83 ARG A O 1
ATOM 658 N N . LYS A 1 84 ? -2.842 2.175 18.360 1.00 52.72 84 LYS A N 1
ATOM 659 C CA . LYS A 1 84 ? -2.096 0.921 18.500 1.00 52.72 84 LYS A CA 1
ATOM 660 C C . LYS A 1 84 ? -0.606 1.186 18.591 1.00 52.72 84 LYS A C 1
ATOM 662 O O . LYS A 1 84 ? -0.150 2.117 17.895 1.00 52.72 84 LYS A O 1
#

pLDDT: mean 81.74, std 13.91, range [51.69, 98.25]

Solvent-accessible surface area (backbone atoms only — not comparable to full-atom values): 5590 Å² total; per-residue (Å²): 132,83,76,95,63,52,73,68,56,54,53,59,54,55,70,72,53,52,65,83,57,64,80,64,61,86,74,86,77,88,80,71,84,73,56,91,78,69,65,72,92,65,82,72,80,51,71,67,63,52,46,54,57,52,50,54,53,46,52,56,35,26,65,74,28,50,94,73,80,34,59,47,79,86,68,56,51,73,73,64,64,69,74,109

Radius of gyration: 19.51 Å; Cα contacts (8 Å, |Δi|>4): 17; chains: 1; bounding box: 37×44×40 Å

Foldseek 3Di:
DDDPDDPVVVVVVVVVQDPVRVVPCPDDDDDDPQDVCNDDPPDDDDPVVVVVVVVVVQVVQQVVCVVPPDRHPVPDDPVNVVVD

Secondary structure (DSSP, 8-state):
----S-HHHHHHHHTTS-HHHHTT-------PPPPTT-S-SS-PPPHHHHHHHHHHHHHHHHHHHGGGT--SGGG--HHHHTT-

Sequence (84 aa):
RDCHCGAAERRRYRSKLSGPLVDRVDLRVEMHASRQGSFTDDEGESTAVVRERVWAARGAAQERWRPYGTATNAEVSGSLLRRK

Mean predicted aligned error: 13.28 Å